Protein AF-A0A2G9SC82-F1 (afdb_mono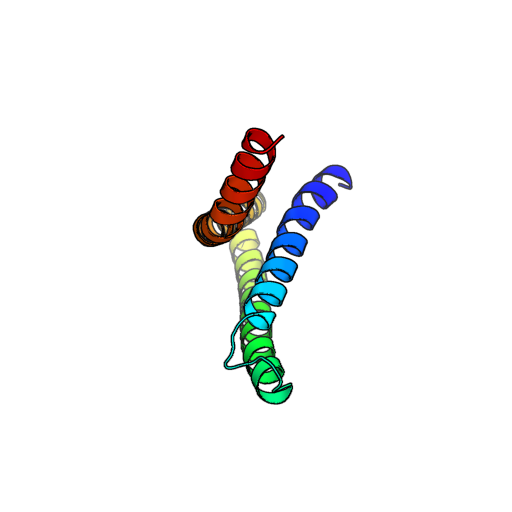mer)

Radius of gyration: 18.65 Å; Cα contacts (8 Å, |Δi|>4): 17; chains: 1; bounding box: 38×42×53 Å

Sequence (107 aa):
MAITGFFIGGPSNMISSAISADLGRQEMVRGSSEALATVTGIVDGTGSMGAAVGQVLVSVIQGGLGWMWVFYFFILMTLLTLLFIIPLLVRELRPAWRNRRMSRLAG

pLDDT: mean 77.07, std 12.24, range [50.75, 93.06]

InterPro domains:
  IPR020846 Major facilitator superfamily domain [PS50850] (1-107)
  IPR036259 MFS transporter superfamily [G3DSA:1.20.1250.20] (1-103)
  IPR036259 MFS transporter superfamily [SSF103473] (1-96)

Organism: Aquarana catesbeiana (NCBI:txid8400)

Foldseek 3Di:
DVVVCCVVVVVVVVVVVLVVVVLCPDPVPPPPPPVSCVVVCVVVVVVVVVVVVLVVVLVVCCVPPNDVVNVVVVVVVVVVVVVVCVVVV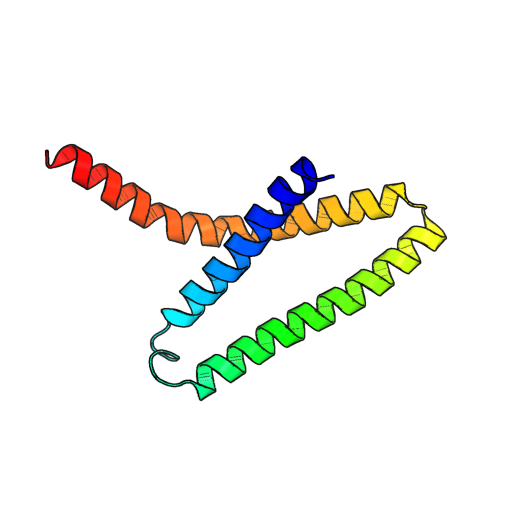CVVVVVVVVVVVVVVVVD

Mean predicted aligned error: 10.8 Å

Secondary structure (DSSP, 8-state):
-HHHHHHHHHHHHHHHHHHHHHHHH-TTTTT-HHHHHHHHHHHHHHHHHHHHHHHHHHHHHHHHT-HHHHHHHHHHHHHHHHHHHHHHHHHHHHHHHHHHHHHTT--

Solvent-accessible surface area (backbone atoms only — not comparable to full-atom values): 5981 Å² total; per-residue (Å²): 109,67,68,64,47,51,69,53,50,51,57,55,52,50,49,55,49,48,52,54,51,55,57,64,65,37,75,93,31,59,86,38,70,67,58,42,51,51,55,51,49,51,55,52,50,52,51,51,51,50,51,54,53,49,54,53,49,44,55,53,39,38,73,76,72,29,66,70,53,40,53,51,49,52,53,50,55,51,50,54,51,48,61,68,42,46,65,55,50,51,62,60,43,53,58,56,55,52,51,57,54,49,62,67,73,75,110

Structure (mmCIF, N/CA/C/O backbone):
data_AF-A0A2G9SC82-F1
#
_entry.id   AF-A0A2G9SC82-F1
#
loop_
_atom_site.group_PDB
_atom_site.id
_atom_site.type_symbol
_atom_site.label_atom_id
_atom_site.label_alt_id
_atom_site.label_comp_id
_atom_site.label_asym_id
_atom_site.label_entity_id
_atom_site.label_seq_id
_atom_site.pdbx_PDB_ins_code
_atom_site.Cartn_x
_atom_site.Cartn_y
_atom_site.Cartn_z
_atom_site.occupancy
_atom_site.B_iso_or_equiv
_atom_site.auth_seq_id
_atom_site.auth_comp_id
_atom_site.auth_asym_id
_atom_site.auth_atom_id
_atom_site.pdbx_PDB_model_num
ATOM 1 N N . MET A 1 1 ? 20.195 3.135 -1.112 1.00 52.56 1 MET A N 1
ATOM 2 C CA . MET A 1 1 ? 18.967 2.339 -0.888 1.00 52.56 1 MET A CA 1
ATOM 3 C C . MET A 1 1 ? 18.409 2.423 0.536 1.00 52.56 1 MET A C 1
ATOM 5 O O . MET A 1 1 ? 17.212 2.255 0.688 1.00 52.56 1 MET A O 1
ATOM 9 N N . ALA A 1 2 ? 19.205 2.722 1.576 1.00 58.16 2 ALA A N 1
ATOM 10 C CA . ALA A 1 2 ? 18.686 2.842 2.950 1.00 58.16 2 ALA A CA 1
ATOM 11 C C . ALA A 1 2 ? 17.750 4.051 3.160 1.00 58.16 2 ALA A C 1
ATOM 13 O O . ALA A 1 2 ? 16.694 3.911 3.760 1.00 58.16 2 ALA A O 1
ATOM 14 N N . ILE A 1 3 ? 18.099 5.220 2.609 1.00 59.78 3 ILE A N 1
ATOM 15 C CA . ILE A 1 3 ? 17.272 6.435 2.713 1.00 59.78 3 ILE A CA 1
ATOM 16 C C . ILE A 1 3 ? 15.946 6.240 1.966 1.00 59.78 3 ILE A C 1
ATOM 18 O O . ILE A 1 3 ? 14.881 6.443 2.533 1.00 59.78 3 ILE A O 1
ATOM 22 N N . THR A 1 4 ? 15.994 5.757 0.721 1.00 59.88 4 THR A N 1
ATOM 23 C CA . THR A 1 4 ? 14.788 5.448 -0.065 1.00 59.88 4 THR A CA 1
ATOM 24 C C . THR A 1 4 ? 13.929 4.367 0.597 1.00 59.88 4 THR A C 1
ATOM 26 O O . THR A 1 4 ? 12.714 4.515 0.651 1.00 59.88 4 THR A O 1
ATOM 29 N N . GLY A 1 5 ? 14.542 3.330 1.177 1.00 58.97 5 GLY A N 1
ATOM 30 C CA . GLY A 1 5 ? 13.840 2.295 1.941 1.00 58.97 5 GLY A CA 1
ATOM 31 C C . GLY A 1 5 ? 13.180 2.816 3.221 1.00 58.97 5 GLY A C 1
ATOM 32 O O . GLY A 1 5 ? 12.052 2.435 3.510 1.00 58.97 5 GLY A O 1
ATOM 33 N N . PHE A 1 6 ? 13.820 3.735 3.950 1.00 63.62 6 PHE A N 1
ATOM 34 C CA . PHE A 1 6 ? 13.240 4.375 5.137 1.00 63.62 6 PHE A CA 1
ATOM 35 C C . PHE A 1 6 ? 12.016 5.236 4.784 1.00 63.62 6 PHE A C 1
ATOM 37 O O . PHE A 1 6 ? 10.976 5.136 5.435 1.00 63.62 6 PHE A O 1
ATOM 44 N N . PHE A 1 7 ? 12.109 6.027 3.710 1.00 61.22 7 PHE A N 1
ATOM 45 C CA . PHE A 1 7 ? 11.000 6.864 3.240 1.00 61.22 7 PHE A CA 1
ATOM 46 C C . PHE A 1 7 ? 9.82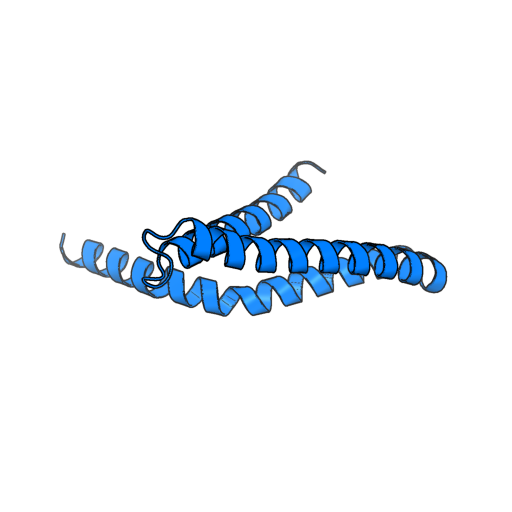6 6.066 2.656 1.00 61.22 7 PHE A C 1
ATOM 48 O O . PHE A 1 7 ? 8.704 6.560 2.688 1.00 61.22 7 PHE A O 1
ATOM 55 N N . ILE A 1 8 ? 10.052 4.849 2.151 1.00 60.16 8 ILE A N 1
ATOM 56 C CA . ILE A 1 8 ? 8.993 3.965 1.630 1.00 60.16 8 ILE A CA 1
ATOM 57 C C . ILE A 1 8 ? 8.407 3.075 2.740 1.00 60.16 8 ILE A C 1
ATOM 59 O O . ILE A 1 8 ? 7.191 2.899 2.810 1.00 60.16 8 ILE A O 1
ATOM 63 N N . GLY A 1 9 ? 9.250 2.552 3.633 1.00 62.53 9 GLY A N 1
ATOM 64 C CA . GLY A 1 9 ? 8.842 1.675 4.734 1.00 62.53 9 GLY A CA 1
ATOM 65 C C . GLY A 1 9 ? 8.079 2.394 5.851 1.00 62.53 9 GLY A C 1
ATOM 66 O O . GLY A 1 9 ? 7.231 1.793 6.506 1.00 62.53 9 GLY A O 1
ATOM 67 N N . GLY A 1 10 ? 8.337 3.690 6.058 1.00 70.38 10 GLY A N 1
ATOM 68 C CA . GLY A 1 10 ? 7.602 4.504 7.031 1.00 70.38 10 GLY A CA 1
ATOM 69 C C . GLY A 1 10 ? 6.099 4.596 6.719 1.00 70.38 10 GLY A C 1
ATOM 70 O O . GLY A 1 10 ? 5.282 4.220 7.562 1.00 70.38 10 GLY A O 1
ATOM 71 N N . PRO A 1 11 ? 5.704 5.049 5.514 1.00 67.19 11 PRO A N 1
ATOM 72 C CA . PRO A 1 11 ? 4.308 5.107 5.096 1.00 67.19 11 PRO A CA 1
ATOM 73 C C . PRO A 1 11 ? 3.607 3.746 5.088 1.00 67.19 11 PRO A C 1
ATOM 75 O O . PRO A 1 11 ? 2.503 3.654 5.613 1.00 67.19 11 PRO A O 1
ATOM 78 N N . SER A 1 12 ? 4.223 2.680 4.563 1.00 64.31 12 SER A N 1
ATOM 79 C CA . SER A 1 12 ? 3.586 1.352 4.516 1.00 64.31 12 SER A CA 1
ATOM 80 C C . SER A 1 12 ? 3.288 0.792 5.913 1.00 64.31 12 SER A C 1
ATOM 82 O O . SER A 1 12 ? 2.180 0.307 6.159 1.00 64.31 12 SER A O 1
ATOM 84 N N . ASN A 1 13 ? 4.219 0.942 6.860 1.00 67.56 13 ASN A N 1
ATOM 85 C CA . ASN A 1 13 ? 3.994 0.547 8.253 1.00 67.56 13 ASN A CA 1
ATOM 86 C C . ASN A 1 13 ? 2.935 1.415 8.942 1.00 67.56 13 ASN A C 1
ATOM 88 O O . ASN A 1 13 ? 2.151 0.904 9.745 1.00 67.56 13 ASN A O 1
ATOM 92 N N . MET A 1 14 ? 2.880 2.713 8.627 1.00 68.56 14 MET A N 1
ATOM 93 C CA . MET A 1 14 ? 1.862 3.622 9.162 1.00 68.56 14 MET A CA 1
ATOM 94 C C . MET A 1 14 ? 0.456 3.243 8.679 1.00 68.56 14 MET A C 1
ATOM 96 O O . MET A 1 14 ? -0.490 3.309 9.458 1.00 68.56 14 MET A O 1
ATOM 100 N N . ILE A 1 15 ? 0.323 2.784 7.433 1.00 73.00 15 ILE A N 1
ATOM 101 C CA . ILE A 1 15 ? -0.948 2.325 6.858 1.00 73.00 15 ILE A CA 1
ATOM 102 C C . ILE A 1 15 ? -1.418 1.038 7.539 1.00 73.00 15 ILE A C 1
ATOM 104 O O . ILE A 1 15 ? -2.555 0.978 8.000 1.00 73.00 15 ILE A O 1
ATOM 108 N N . SER A 1 16 ? -0.540 0.039 7.671 1.00 68.88 16 SER A N 1
ATOM 109 C CA . SER A 1 16 ? -0.863 -1.217 8.367 1.00 68.88 16 SER A CA 1
ATOM 110 C C . SER A 1 16 ? -1.246 -0.980 9.836 1.00 68.88 16 SER A C 1
ATOM 112 O O . SER A 1 16 ? -2.219 -1.545 10.341 1.00 68.88 16 SER A O 1
ATOM 114 N N . SER A 1 17 ? -0.546 -0.054 10.501 1.00 67.56 17 SER A N 1
ATOM 115 C CA . SER A 1 17 ? -0.858 0.353 11.875 1.00 67.56 17 SER A CA 1
ATOM 116 C C . SER A 1 17 ? -2.207 1.067 11.972 1.00 67.56 17 SER A C 1
ATOM 118 O O . SER A 1 17 ? -2.976 0.787 12.887 1.00 67.56 17 SER A O 1
ATOM 120 N N . ALA A 1 18 ? -2.519 1.958 11.025 1.00 70.56 18 ALA A N 1
ATOM 121 C CA . ALA A 1 18 ? -3.796 2.665 10.981 1.00 70.56 18 ALA A CA 1
ATOM 122 C C . ALA A 1 18 ? -4.965 1.705 10.722 1.00 70.56 18 ALA A C 1
ATOM 124 O O . ALA A 1 18 ? -5.962 1.772 11.430 1.00 70.56 18 ALA A O 1
ATOM 125 N N . ILE A 1 19 ? -4.819 0.766 9.781 1.00 73.19 19 ILE A N 1
ATOM 126 C CA . ILE A 1 19 ? -5.827 -0.267 9.496 1.00 73.19 19 ILE A CA 1
ATOM 127 C C . ILE A 1 19 ? -6.049 -1.154 10.727 1.00 73.19 19 ILE A C 1
ATOM 129 O O . ILE A 1 19 ? -7.190 -1.376 11.123 1.00 73.19 19 ILE A O 1
ATOM 133 N N . SER A 1 20 ? -4.972 -1.598 11.384 1.00 67.00 20 SER A N 1
ATOM 134 C CA . SER A 1 20 ? -5.053 -2.403 12.613 1.00 67.00 20 SER A CA 1
ATOM 135 C C . SER A 1 20 ? -5.729 -1.647 13.764 1.00 67.00 20 SER A C 1
ATOM 137 O O . SER A 1 20 ? -6.524 -2.222 14.506 1.00 67.00 20 SER A O 1
ATOM 139 N N . ALA A 1 21 ? -5.449 -0.348 13.904 1.00 66.38 21 ALA A N 1
ATOM 140 C CA . ALA A 1 21 ? -6.080 0.503 14.907 1.00 66.38 21 ALA A CA 1
ATOM 141 C C . ALA A 1 21 ? -7.571 0.745 14.609 1.00 66.38 21 ALA A C 1
ATOM 143 O O . ALA A 1 21 ? -8.383 0.746 15.536 1.00 66.38 21 ALA A O 1
ATOM 144 N N . ASP A 1 22 ? -7.936 0.909 13.334 1.00 67.38 22 ASP A N 1
ATOM 145 C CA . ASP A 1 22 ? -9.319 1.135 12.899 1.00 67.38 22 ASP A CA 1
ATOM 146 C C . ASP A 1 22 ? -10.168 -0.138 13.077 1.00 67.38 22 ASP A C 1
ATOM 148 O O . ASP A 1 22 ? -11.260 -0.091 13.648 1.00 67.38 22 ASP A O 1
ATOM 152 N N . LEU A 1 23 ? -9.613 -1.309 12.736 1.00 61.16 23 LEU A N 1
ATOM 153 C CA . LEU A 1 23 ? -10.193 -2.626 13.039 1.00 61.16 23 LEU A CA 1
ATOM 154 C C . LEU A 1 23 ? -10.379 -2.853 14.549 1.00 61.16 23 LEU A C 1
ATOM 156 O O . LEU A 1 23 ? -11.409 -3.374 14.972 1.00 61.16 23 LEU A O 1
ATOM 160 N N . GLY A 1 24 ? -9.425 -2.411 15.374 1.00 58.47 24 GLY A N 1
ATOM 161 C CA . GLY A 1 24 ? -9.502 -2.524 16.833 1.00 58.47 24 GLY A CA 1
ATOM 162 C C . GLY A 1 24 ? -10.558 -1.627 17.499 1.00 58.47 24 GLY A C 1
ATOM 163 O O . GLY A 1 24 ? -10.958 -1.899 18.635 1.00 58.47 24 GLY A O 1
ATOM 164 N N . ARG A 1 25 ? -11.032 -0.563 16.829 1.00 58.59 25 ARG A N 1
ATOM 165 C CA . ARG A 1 25 ? -12.026 0.379 17.386 1.00 58.59 25 ARG A CA 1
ATOM 166 C C . ARG A 1 25 ? -13.481 0.044 17.051 1.00 58.59 25 ARG A C 1
ATOM 168 O O . ARG A 1 25 ? -14.360 0.610 17.703 1.00 58.59 25 ARG A O 1
ATOM 175 N N . GLN A 1 26 ? -13.761 -0.849 16.099 1.00 59.31 26 GLN A N 1
ATOM 176 C CA . GLN A 1 26 ? -15.140 -1.189 15.723 1.00 59.31 26 GLN A CA 1
ATOM 177 C C . GLN A 1 26 ? -15.832 -2.059 16.790 1.00 59.31 26 GLN A C 1
ATOM 179 O O . GLN A 1 26 ? -15.366 -3.145 17.126 1.00 59.31 26 GLN A O 1
ATOM 184 N N . GLU A 1 27 ? -16.979 -1.603 17.309 1.00 54.25 27 GLU A N 1
ATOM 185 C CA . GLU A 1 27 ? -17.752 -2.296 18.361 1.00 54.25 27 GLU A CA 1
ATOM 186 C C . GLU A 1 27 ? -18.222 -3.705 17.963 1.00 54.25 27 GLU A C 1
ATOM 188 O O . GLU A 1 27 ? -18.337 -4.565 18.827 1.00 54.25 27 GLU A O 1
ATOM 193 N N . MET A 1 28 ? -18.392 -3.975 16.662 1.00 51.28 28 MET A N 1
ATOM 194 C CA . MET A 1 28 ? -18.725 -5.302 16.111 1.00 51.28 28 MET A CA 1
ATOM 195 C C . MET A 1 28 ? -17.603 -6.344 16.276 1.00 51.28 28 MET A C 1
ATOM 197 O O . MET A 1 28 ? -17.844 -7.540 16.142 1.00 51.28 28 MET A O 1
ATOM 201 N N . VAL A 1 29 ? -16.379 -5.883 16.547 1.00 53.16 29 VAL A N 1
ATOM 202 C CA . VAL A 1 29 ? -15.156 -6.6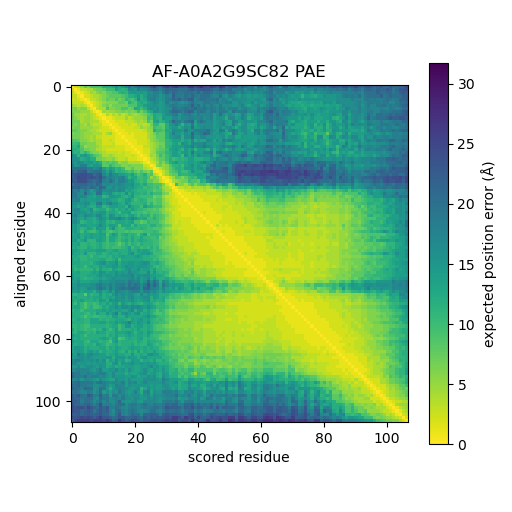93 16.625 1.00 53.16 29 VAL A CA 1
ATOM 203 C C . VAL A 1 29 ? -14.465 -6.549 17.994 1.00 53.16 29 VAL A C 1
ATOM 205 O O . VAL A 1 29 ? -13.650 -7.388 18.383 1.00 53.16 29 VAL A O 1
ATOM 208 N N . ARG A 1 30 ? -14.836 -5.531 18.789 1.00 50.75 30 ARG A N 1
ATOM 209 C CA . ARG A 1 30 ? -14.394 -5.358 20.183 1.00 50.75 30 ARG A CA 1
ATOM 210 C C . ARG A 1 30 ? -14.834 -6.551 21.035 1.00 50.75 30 ARG A C 1
ATOM 212 O O . ARG A 1 30 ? -15.972 -6.630 21.478 1.00 50.75 30 ARG A O 1
ATOM 219 N N . GLY A 1 31 ? -13.892 -7.455 21.297 1.00 59.22 31 GLY A N 1
ATOM 220 C CA . GLY A 1 31 ? -14.063 -8.598 22.198 1.00 59.22 31 GLY A CA 1
ATOM 221 C C . GLY A 1 31 ? -14.272 -9.949 21.509 1.00 59.22 31 GLY A C 1
ATOM 222 O O . GLY A 1 31 ? -14.108 -10.969 22.170 1.00 59.22 31 GLY A O 1
ATOM 22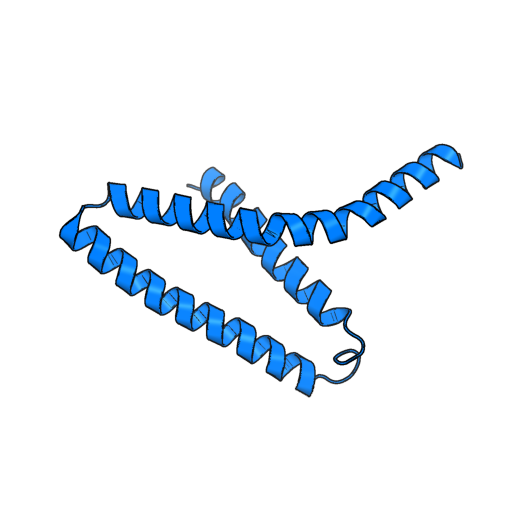3 N N . SER A 1 32 ? -14.548 -9.986 20.199 1.00 63.97 32 SER A N 1
ATOM 224 C CA . SER A 1 32 ? -14.633 -11.238 19.432 1.00 63.97 32 SER A CA 1
ATOM 225 C C . SER A 1 32 ? -13.390 -11.417 18.564 1.00 63.97 32 SER A C 1
ATOM 227 O O . SER A 1 32 ? -13.286 -10.872 17.462 1.00 63.97 32 SER A O 1
ATOM 229 N N . SER A 1 33 ? -12.431 -12.198 19.071 1.00 68.19 33 SER A N 1
ATOM 230 C CA . SER A 1 33 ? -11.195 -12.514 18.342 1.00 68.19 33 SER A CA 1
ATOM 231 C C . SER A 1 33 ? -11.461 -13.239 17.017 1.00 68.19 33 SER A C 1
ATOM 233 O O . SER A 1 33 ? -10.655 -13.135 16.099 1.00 68.19 33 SER A O 1
ATOM 235 N N . GLU A 1 34 ? -12.579 -13.956 16.906 1.00 75.50 34 GLU A N 1
ATOM 236 C CA . GLU A 1 34 ? -12.965 -14.720 15.717 1.00 75.50 34 GLU A CA 1
ATOM 237 C C . GLU A 1 34 ? -13.459 -13.811 14.577 1.00 75.50 34 GLU A C 1
ATOM 239 O O . GLU A 1 34 ? -13.048 -13.964 13.423 1.00 75.50 34 GLU A O 1
ATOM 244 N N . ALA A 1 35 ? -14.265 -12.794 14.905 1.00 76.44 35 ALA A N 1
ATOM 245 C CA . ALA A 1 35 ? -14.712 -11.795 13.935 1.00 76.44 35 ALA A CA 1
ATOM 246 C C . ALA A 1 35 ? -13.537 -10.940 13.430 1.00 76.44 35 ALA A C 1
ATOM 248 O O . ALA A 1 35 ? -13.427 -10.692 12.229 1.00 76.44 35 ALA A O 1
ATOM 249 N N . LEU A 1 36 ? -12.618 -10.556 14.328 1.00 73.75 36 LEU A N 1
ATOM 250 C CA . LEU A 1 36 ? -11.401 -9.828 13.959 1.00 73.75 36 LEU A CA 1
ATOM 251 C C . LEU A 1 36 ? -10.530 -10.659 13.019 1.00 73.75 36 LEU A C 1
ATOM 253 O O . LEU A 1 36 ? -10.151 -10.177 11.956 1.00 73.75 36 LEU A O 1
ATOM 257 N N . ALA A 1 37 ? -10.258 -11.915 13.386 1.00 81.31 37 ALA A N 1
ATOM 258 C CA . ALA A 1 37 ? -9.432 -12.817 12.592 1.00 81.31 37 ALA A CA 1
ATOM 259 C C . ALA A 1 37 ? -10.003 -13.032 11.184 1.00 81.31 37 ALA A C 1
ATOM 261 O O . ALA A 1 37 ? -9.245 -13.057 10.217 1.00 81.31 37 ALA A O 1
ATOM 262 N N . THR A 1 38 ? -11.329 -13.119 11.051 1.00 85.31 38 THR A N 1
ATOM 263 C CA . THR A 1 38 ? -11.989 -13.280 9.749 1.00 85.31 38 THR A CA 1
ATOM 264 C C . THR A 1 38 ? -11.816 -12.041 8.871 1.00 85.31 38 THR A C 1
ATOM 266 O O . THR A 1 38 ? -11.420 -12.161 7.711 1.00 85.31 38 THR A O 1
ATOM 269 N N . VAL A 1 39 ? -12.061 -10.839 9.407 1.00 81.62 39 VAL A N 1
ATOM 270 C CA . VAL A 1 39 ? -11.908 -9.598 8.626 1.00 81.62 39 VAL A CA 1
ATOM 271 C C . VAL A 1 39 ? -10.438 -9.351 8.280 1.00 81.62 39 VAL A C 1
ATOM 273 O O . VAL A 1 39 ? -10.132 -9.030 7.133 1.00 81.62 39 VAL A O 1
ATOM 276 N N . THR A 1 40 ? -9.517 -9.574 9.221 1.00 82.75 40 THR A N 1
ATOM 277 C CA . THR A 1 40 ? -8.073 -9.503 8.957 1.00 82.75 40 THR A CA 1
ATOM 278 C C . THR A 1 40 ? -7.650 -10.524 7.904 1.00 82.75 40 THR A C 1
ATOM 280 O O . THR A 1 40 ? -6.888 -10.173 7.010 1.00 82.75 40 THR A O 1
ATOM 283 N N . GLY A 1 41 ? -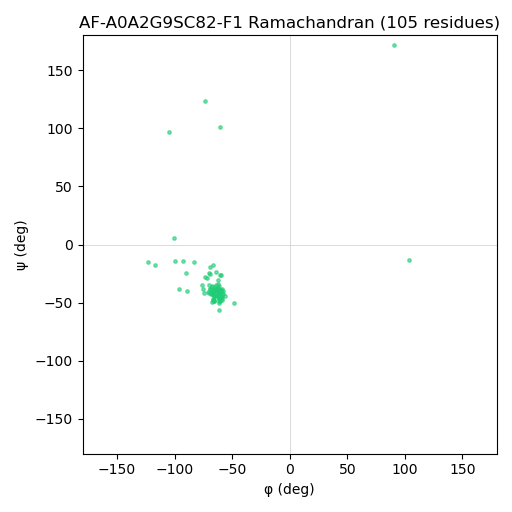8.182 -11.748 7.948 1.00 89.19 41 GLY A N 1
ATOM 284 C CA . GLY A 1 41 ? -7.918 -12.781 6.947 1.00 89.19 41 GLY A CA 1
ATOM 285 C C . GLY A 1 41 ? -8.399 -12.395 5.547 1.00 89.19 41 GLY A C 1
ATOM 286 O O . GLY A 1 41 ? -7.699 -12.643 4.569 1.00 89.19 41 GLY A O 1
ATOM 287 N N . ILE A 1 42 ? -9.550 -11.724 5.431 1.00 89.00 42 ILE A N 1
ATOM 288 C CA . ILE A 1 42 ? -10.029 -11.189 4.145 1.00 89.00 42 ILE A CA 1
ATOM 289 C C . ILE A 1 42 ? -9.088 -10.090 3.644 1.00 89.00 42 ILE A C 1
ATOM 291 O O . ILE A 1 42 ? -8.669 -10.124 2.488 1.00 89.00 42 ILE A O 1
ATOM 295 N N . VAL A 1 43 ? -8.732 -9.130 4.501 1.00 85.56 43 VAL A N 1
ATOM 296 C CA . VAL A 1 43 ? -7.833 -8.028 4.127 1.00 85.56 43 VAL A CA 1
ATOM 297 C C . VAL A 1 43 ? -6.470 -8.569 3.687 1.00 85.56 43 VAL A C 1
ATOM 299 O O . VAL A 1 43 ? -6.006 -8.232 2.598 1.00 85.56 43 VAL A O 1
ATOM 302 N N . ASP A 1 44 ? -5.868 -9.463 4.466 1.00 85.50 44 ASP A N 1
ATOM 303 C CA . ASP A 1 44 ? -4.574 -10.075 4.152 1.00 85.50 44 ASP A CA 1
ATOM 304 C C . ASP A 1 44 ? -4.634 -10.948 2.887 1.00 85.50 44 ASP A C 1
ATOM 306 O O . ASP A 1 44 ? -3.763 -10.871 2.015 1.00 85.50 44 ASP A O 1
ATOM 310 N N . GLY A 1 45 ? -5.728 -11.696 2.710 1.00 90.19 45 GLY A N 1
ATOM 311 C CA . GLY A 1 45 ? -5.989 -12.471 1.499 1.00 90.19 45 GLY A CA 1
ATOM 312 C C . GLY A 1 45 ? -6.065 -11.592 0.247 1.00 90.19 45 GLY A C 1
ATOM 313 O O . GLY A 1 45 ? -5.439 -11.901 -0.772 1.00 90.19 45 GLY A O 1
ATOM 314 N N . THR A 1 46 ? -6.767 -10.457 0.319 1.00 90.25 46 THR A N 1
ATOM 315 C CA . THR A 1 46 ? -6.824 -9.495 -0.798 1.00 90.25 46 THR A CA 1
ATOM 316 C C . THR A 1 46 ? -5.475 -8.823 -1.060 1.00 90.25 46 THR A C 1
ATOM 318 O O . THR A 1 46 ? -5.107 -8.641 -2.222 1.00 90.25 46 THR A O 1
ATOM 321 N N . GLY A 1 47 ? -4.696 -8.526 -0.014 1.00 86.69 47 GLY A N 1
ATOM 322 C CA . GLY A 1 47 ? -3.333 -8.005 -0.143 1.00 86.69 47 GLY A CA 1
ATOM 323 C C . GLY A 1 47 ? -2.401 -8.988 -0.854 1.00 86.69 47 GLY A C 1
ATOM 324 O O . GLY A 1 47 ? -1.693 -8.608 -1.789 1.00 86.69 47 GLY A O 1
ATOM 325 N N . SER A 1 48 ? -2.468 -10.267 -0.483 1.00 88.38 48 SER A N 1
ATOM 326 C CA . SER A 1 48 ? -1.697 -11.349 -1.106 1.00 88.38 48 SER A CA 1
ATOM 327 C C . SER A 1 48 ? -2.073 -11.561 -2.575 1.00 88.38 48 SER A C 1
ATOM 329 O O . SER A 1 48 ? -1.198 -11.703 -3.433 1.00 88.38 48 SER A O 1
ATOM 331 N N . MET A 1 49 ? -3.368 -11.512 -2.897 1.00 92.75 49 MET A N 1
ATOM 332 C CA . MET A 1 49 ? -3.842 -11.570 -4.282 1.00 92.75 49 MET A CA 1
ATOM 333 C C . MET A 1 49 ? -3.337 -10.372 -5.099 1.00 92.75 49 MET A C 1
ATOM 335 O O . MET A 1 49 ? -2.844 -10.549 -6.214 1.00 92.75 49 MET A O 1
ATOM 339 N N . GLY A 1 50 ? -3.397 -9.163 -4.535 1.00 89.44 50 GLY A N 1
ATOM 340 C CA . GLY A 1 50 ? -2.855 -7.958 -5.160 1.00 89.44 50 GLY A CA 1
ATOM 341 C C . GLY A 1 50 ? -1.350 -8.054 -5.413 1.00 89.44 50 GLY A C 1
ATOM 342 O O . GLY A 1 50 ? -0.885 -7.654 -6.479 1.00 89.44 50 GLY A O 1
ATOM 343 N N . ALA A 1 51 ? -0.591 -8.647 -4.488 1.00 88.75 51 ALA A N 1
ATOM 344 C CA . ALA A 1 51 ? 0.838 -8.894 -4.666 1.00 88.75 51 ALA A CA 1
ATOM 345 C C . ALA A 1 51 ? 1.111 -9.882 -5.811 1.00 88.75 51 ALA A C 1
ATOM 347 O O . ALA A 1 51 ? 1.973 -9.614 -6.650 1.00 88.75 51 ALA A O 1
ATOM 348 N N . ALA A 1 52 ? 0.352 -10.978 -5.897 1.00 93.06 52 ALA A N 1
ATOM 349 C CA . ALA A 1 52 ? 0.474 -11.946 -6.987 1.00 93.06 52 ALA A CA 1
ATOM 350 C C . ALA A 1 52 ? 0.178 -11.303 -8.353 1.00 93.06 52 ALA A C 1
ATOM 352 O O . ALA A 1 52 ? 0.972 -11.430 -9.287 1.00 93.06 52 ALA A O 1
ATOM 353 N N . VAL A 1 53 ? -0.917 -10.542 -8.454 1.00 92.25 53 VAL A N 1
ATOM 354 C CA . VAL A 1 53 ? -1.264 -9.791 -9.672 1.00 92.25 53 VAL A CA 1
ATOM 355 C C . VAL A 1 53 ? -0.191 -8.751 -9.995 1.00 92.25 53 VAL A C 1
ATOM 357 O O . VAL A 1 53 ? 0.225 -8.638 -11.146 1.00 92.25 53 VAL A O 1
ATOM 360 N N . GLY A 1 54 ? 0.310 -8.031 -8.991 1.00 89.75 54 GLY A N 1
ATOM 361 C CA . GLY A 1 54 ? 1.384 -7.055 -9.149 1.00 89.75 54 GLY A CA 1
ATOM 362 C C . GLY A 1 54 ? 2.656 -7.673 -9.728 1.00 89.75 54 GLY A C 1
ATOM 363 O O . GLY A 1 54 ? 3.237 -7.100 -10.646 1.00 89.75 54 GLY A O 1
ATOM 364 N N . GLN A 1 55 ? 3.054 -8.862 -9.266 1.00 91.38 55 GLN A N 1
ATOM 365 C CA . GLN A 1 55 ? 4.213 -9.579 -9.812 1.00 91.38 55 GLN A CA 1
ATOM 366 C C . GLN A 1 55 ? 4.015 -9.978 -11.281 1.00 91.38 55 GLN A C 1
ATOM 368 O O . GLN A 1 55 ? 4.935 -9.826 -12.086 1.00 91.38 55 GLN A O 1
ATOM 373 N N . VAL A 1 56 ? 2.813 -10.425 -11.658 1.00 92.75 56 VAL A N 1
ATOM 374 C CA . VAL A 1 56 ? 2.487 -10.746 -13.059 1.00 92.75 56 VAL A CA 1
ATOM 375 C C . VAL A 1 56 ? 2.469 -9.486 -13.932 1.00 92.75 56 VAL A C 1
ATOM 377 O O . VAL A 1 56 ? 2.988 -9.491 -15.044 1.00 92.75 56 VAL A O 1
ATOM 380 N N . LEU A 1 57 ? 1.921 -8.374 -13.442 1.00 90.19 57 LEU A N 1
ATOM 381 C CA . LEU A 1 57 ? 1.927 -7.110 -14.184 1.00 90.19 57 LEU A CA 1
ATOM 382 C C . LEU A 1 57 ? 3.349 -6.581 -14.388 1.00 90.19 57 LEU A C 1
ATOM 384 O O . LEU A 1 57 ? 3.678 -6.128 -15.483 1.00 90.19 57 LEU A O 1
ATOM 388 N N . VAL A 1 58 ? 4.210 -6.682 -13.373 1.00 91.88 58 VAL A N 1
ATOM 389 C CA . VAL A 1 58 ? 5.622 -6.286 -13.477 1.00 91.88 58 VAL A CA 1
ATOM 390 C C . VAL A 1 58 ? 6.337 -7.092 -14.558 1.00 91.88 58 VAL A C 1
ATOM 392 O O . VAL A 1 58 ? 7.031 -6.493 -15.380 1.00 91.88 58 VAL A O 1
ATOM 395 N N . SER A 1 59 ? 6.145 -8.414 -14.604 1.00 89.81 59 SER A N 1
ATOM 396 C CA . SER A 1 59 ? 6.801 -9.260 -15.609 1.00 89.81 59 SER A CA 1
ATOM 397 C C . SER A 1 59 ? 6.320 -8.955 -17.033 1.00 89.81 59 SER A C 1
ATOM 399 O O . SER A 1 59 ? 7.138 -8.855 -17.949 1.00 89.81 59 SER A O 1
ATOM 401 N N . VAL A 1 60 ? 5.021 -8.703 -17.224 1.00 92.75 60 VAL A N 1
ATOM 402 C CA . VAL A 1 60 ? 4.453 -8.323 -18.530 1.00 92.75 60 VAL A CA 1
ATOM 403 C C . VAL A 1 60 ? 4.942 -6.943 -18.986 1.00 92.75 60 VAL A C 1
ATOM 405 O O . VAL A 1 60 ? 5.380 -6.785 -20.128 1.00 92.75 60 VAL A O 1
ATOM 408 N N . ILE A 1 61 ? 4.912 -5.941 -18.102 1.00 90.62 61 ILE A N 1
ATOM 409 C CA . ILE A 1 61 ? 5.344 -4.569 -18.420 1.00 90.62 61 ILE A CA 1
ATOM 410 C C . ILE A 1 61 ? 6.842 -4.543 -18.740 1.00 90.62 61 ILE A C 1
ATOM 412 O O . ILE A 1 61 ? 7.260 -3.903 -19.708 1.00 90.62 61 ILE A O 1
ATOM 416 N N . GLN A 1 62 ? 7.648 -5.275 -17.969 1.00 90.81 62 GLN A N 1
ATOM 417 C CA . GLN A 1 62 ? 9.084 -5.392 -18.200 1.00 90.81 62 GLN A CA 1
ATOM 418 C C . GLN A 1 62 ? 9.399 -6.042 -19.553 1.00 90.81 62 GLN A C 1
ATOM 420 O O . GLN A 1 62 ? 10.321 -5.587 -20.230 1.00 90.81 62 GLN A O 1
ATOM 425 N N . GLY A 1 63 ? 8.638 -7.067 -19.951 1.00 86.75 63 GLY A N 1
ATOM 426 C CA . GLY A 1 63 ? 8.825 -7.766 -21.223 1.00 86.75 63 GLY A CA 1
ATOM 427 C C . GLY A 1 63 ? 8.439 -6.944 -22.457 1.00 86.75 63 GLY A C 1
ATOM 428 O O . GLY A 1 63 ? 9.093 -7.069 -23.488 1.00 86.75 63 GLY A O 1
ATOM 429 N N . GLY A 1 64 ? 7.405 -6.098 -22.364 1.00 87.19 64 GLY A N 1
ATOM 430 C CA . GLY A 1 64 ? 6.894 -5.339 -23.515 1.00 87.19 64 GLY A CA 1
ATOM 431 C C . GLY A 1 64 ? 7.421 -3.908 -23.646 1.00 87.19 64 GLY A C 1
ATOM 432 O O . GLY A 1 64 ? 7.660 -3.438 -24.754 1.00 87.19 64 GLY A O 1
ATOM 433 N N . LEU A 1 65 ? 7.584 -3.200 -22.526 1.00 85.44 65 LEU A N 1
ATOM 434 C CA . LEU A 1 65 ? 7.838 -1.752 -22.512 1.00 85.44 65 LEU A CA 1
ATOM 435 C C . LEU A 1 65 ? 9.203 -1.397 -21.903 1.00 85.44 65 LEU A C 1
ATOM 437 O O . LEU A 1 65 ? 9.726 -0.308 -22.136 1.00 85.44 65 LEU A O 1
ATOM 441 N N . GLY A 1 66 ? 9.815 -2.321 -21.160 1.00 88.94 66 GLY A N 1
ATOM 442 C CA . GLY A 1 66 ? 11.114 -2.142 -20.518 1.00 88.94 66 GLY A CA 1
ATOM 443 C C . GLY A 1 66 ? 11.031 -1.582 -19.094 1.00 88.94 66 GLY A C 1
ATOM 444 O O . GLY A 1 66 ? 9.981 -1.178 -18.594 1.00 88.94 66 GLY A O 1
ATOM 445 N N . TRP A 1 67 ? 12.179 -1.560 -18.414 1.00 87.81 67 TRP A N 1
ATOM 446 C CA . TRP A 1 67 ? 12.271 -1.315 -16.968 1.00 87.81 67 TRP A CA 1
ATOM 447 C C . TRP A 1 67 ? 11.767 0.059 -16.506 1.00 87.81 67 TRP A C 1
ATOM 449 O O . TRP A 1 67 ? 11.221 0.167 -15.411 1.00 87.81 67 TRP A O 1
ATOM 459 N N . MET A 1 68 ? 11.879 1.103 -17.334 1.00 87.88 68 MET A N 1
ATOM 460 C CA . MET A 1 68 ? 11.393 2.448 -16.982 1.00 87.88 68 MET A CA 1
ATOM 461 C C . MET A 1 68 ? 9.881 2.481 -16.727 1.00 87.88 68 MET A C 1
ATOM 463 O O . MET A 1 68 ? 9.419 3.165 -15.815 1.00 87.88 68 MET A O 1
ATOM 467 N N . TRP A 1 69 ? 9.108 1.688 -17.467 1.00 89.56 69 TRP A N 1
ATOM 468 C CA . TRP A 1 69 ? 7.655 1.624 -17.305 1.00 89.56 69 TRP A CA 1
ATOM 469 C C . TRP A 1 69 ? 7.230 0.880 -16.047 1.00 89.56 69 TRP A C 1
ATOM 471 O O . TRP A 1 69 ? 6.208 1.223 -15.459 1.00 89.56 69 TRP A O 1
ATOM 481 N N . VAL A 1 70 ? 8.045 -0.066 -15.577 1.00 89.75 70 VAL A N 1
ATOM 482 C CA . VAL A 1 70 ? 7.852 -0.705 -14.269 1.00 89.75 70 VAL A CA 1
ATOM 483 C C . VAL A 1 70 ? 7.998 0.328 -13.148 1.00 89.75 70 VAL A C 1
ATOM 485 O O . VAL A 1 70 ? 7.183 0.365 -12.227 1.00 89.75 70 VAL A O 1
ATOM 488 N N . PHE A 1 71 ? 8.983 1.227 -13.246 1.00 87.50 71 PHE A N 1
ATOM 489 C CA . PHE A 1 71 ? 9.133 2.312 -12.273 1.00 87.50 71 PHE A CA 1
ATOM 490 C C . PHE A 1 71 ? 7.949 3.286 -12.307 1.00 87.50 71 PHE A C 1
ATOM 492 O O . PHE A 1 71 ? 7.427 3.635 -11.248 1.00 87.50 71 PHE A O 1
ATOM 499 N N . TYR A 1 72 ? 7.465 3.678 -13.491 1.00 88.06 72 TYR A N 1
ATOM 500 C CA . TYR A 1 72 ? 6.257 4.508 -13.596 1.00 88.06 72 TYR A CA 1
ATOM 501 C C . TYR A 1 72 ? 5.010 3.808 -13.047 1.00 88.06 72 TYR A C 1
ATOM 503 O O . TYR A 1 72 ? 4.203 4.442 -12.367 1.00 88.06 72 TYR A O 1
ATOM 511 N N . PHE A 1 73 ? 4.882 2.499 -13.265 1.00 89.00 73 PHE A N 1
ATOM 512 C CA . PHE A 1 73 ? 3.822 1.682 -12.683 1.00 89.00 73 PHE A CA 1
ATOM 513 C C . PHE A 1 73 ? 3.862 1.698 -11.146 1.00 89.00 73 PHE A C 1
ATOM 515 O O . PHE A 1 73 ? 2.833 1.936 -10.512 1.00 89.00 73 PHE A O 1
ATOM 522 N N . PHE A 1 74 ? 5.039 1.549 -10.529 1.00 87.88 74 PHE A N 1
ATOM 523 C CA . PHE A 1 74 ? 5.179 1.650 -9.070 1.00 87.88 74 PHE A CA 1
ATOM 524 C C . PHE A 1 74 ? 4.869 3.048 -8.526 1.00 87.88 74 PHE A C 1
ATOM 526 O O . PHE A 1 74 ? 4.216 3.168 -7.485 1.00 87.88 74 PHE A O 1
ATOM 533 N N . ILE A 1 75 ? 5.282 4.106 -9.230 1.00 88.06 75 ILE A N 1
ATOM 534 C CA . ILE A 1 75 ? 4.938 5.487 -8.862 1.00 88.06 75 ILE A CA 1
ATOM 535 C C . ILE A 1 75 ? 3.415 5.675 -8.900 1.00 88.06 75 ILE A C 1
ATOM 537 O O . ILE A 1 75 ? 2.841 6.182 -7.937 1.00 88.06 75 ILE A O 1
ATOM 541 N N . LEU A 1 76 ? 2.743 5.208 -9.958 1.00 90.88 76 LEU A N 1
ATOM 542 C CA . LEU A 1 76 ? 1.287 5.294 -10.094 1.00 90.88 76 LEU A CA 1
ATOM 543 C C . LEU A 1 76 ? 0.552 4.532 -8.981 1.00 90.88 76 LEU A C 1
ATOM 545 O O . LEU A 1 76 ? -0.336 5.094 -8.343 1.00 90.88 76 LEU A O 1
ATOM 549 N N . MET A 1 77 ? 0.940 3.282 -8.712 1.00 87.25 77 MET A N 1
ATOM 550 C CA . MET A 1 77 ? 0.366 2.470 -7.627 1.00 87.25 77 MET A CA 1
ATOM 551 C C . MET A 1 77 ? 0.521 3.157 -6.261 1.00 87.25 77 MET A C 1
ATOM 553 O O . MET A 1 77 ? -0.416 3.183 -5.458 1.00 87.25 77 MET A O 1
ATOM 557 N N . THR A 1 78 ? 1.677 3.780 -6.016 1.00 85.31 78 THR A N 1
ATOM 558 C CA . THR A 1 78 ? 1.945 4.526 -4.778 1.00 85.31 78 THR A CA 1
ATOM 559 C C . THR A 1 78 ? 1.069 5.777 -4.674 1.00 85.31 78 THR A C 1
ATOM 561 O O . THR A 1 78 ? 0.511 6.049 -3.611 1.00 85.31 78 THR A O 1
ATOM 564 N N . LEU A 1 79 ? 0.891 6.523 -5.769 1.00 89.00 79 LEU A N 1
ATOM 565 C CA . LEU A 1 79 ? 0.025 7.707 -5.797 1.00 89.00 79 LEU A CA 1
ATOM 566 C C . LEU A 1 79 ? -1.450 7.354 -5.578 1.00 89.00 79 LEU A C 1
ATOM 568 O O . LEU A 1 79 ? -2.130 8.041 -4.817 1.00 89.00 79 LEU A O 1
ATOM 572 N N . LEU A 1 80 ? -1.938 6.273 -6.192 1.00 87.50 80 LEU A N 1
ATOM 573 C CA . LEU A 1 80 ? -3.301 5.776 -5.976 1.00 87.50 80 LEU A CA 1
ATOM 574 C C . LEU A 1 80 ? -3.520 5.358 -4.519 1.00 87.50 80 LEU A C 1
ATOM 576 O O . LEU A 1 80 ? -4.534 5.709 -3.918 1.00 87.50 80 LEU A O 1
ATOM 580 N N . THR A 1 81 ? -2.537 4.676 -3.929 1.00 85.38 81 THR A N 1
ATOM 581 C CA . THR A 1 81 ? -2.555 4.315 -2.505 1.00 85.38 81 THR A CA 1
ATOM 582 C C . THR A 1 81 ? -2.642 5.563 -1.628 1.00 85.38 81 THR A C 1
ATOM 584 O O . THR A 1 81 ? -3.493 5.647 -0.743 1.00 85.38 81 THR A O 1
ATOM 587 N N . LEU A 1 82 ? -1.812 6.573 -1.902 1.00 83.50 82 LEU A N 1
ATOM 588 C CA . LEU A 1 82 ? -1.826 7.827 -1.155 1.00 83.50 82 LEU A CA 1
ATOM 589 C C . LEU A 1 82 ? -3.181 8.541 -1.278 1.00 83.50 82 LEU A C 1
ATOM 591 O O . LEU A 1 82 ? -3.719 8.997 -0.270 1.00 83.50 82 LEU A O 1
ATOM 595 N N . LEU A 1 83 ? -3.765 8.584 -2.478 1.00 88.56 83 LEU A N 1
ATOM 596 C CA . LEU A 1 83 ? -5.068 9.204 -2.732 1.00 88.56 83 LEU A CA 1
ATOM 597 C C . LEU A 1 83 ? -6.178 8.568 -1.889 1.00 88.56 83 LEU A C 1
ATOM 599 O O . LEU A 1 83 ? -6.951 9.290 -1.259 1.00 88.56 83 LEU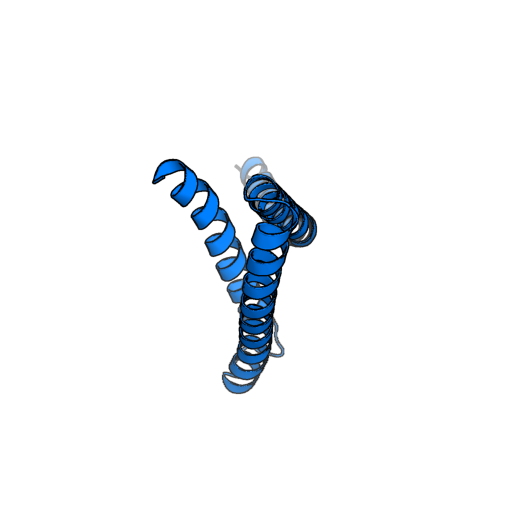 A O 1
ATOM 603 N N . PHE A 1 84 ? -6.233 7.236 -1.825 1.00 84.06 84 PHE A N 1
ATOM 604 C CA . PHE A 1 84 ? -7.240 6.531 -1.026 1.00 84.06 84 PHE A CA 1
ATOM 605 C C . PHE A 1 84 ? -7.027 6.661 0.485 1.00 84.06 84 PHE A C 1
ATOM 607 O O . PHE A 1 84 ? -7.989 6.583 1.249 1.00 84.06 84 PHE A O 1
ATOM 614 N N . ILE A 1 85 ? -5.795 6.913 0.927 1.00 83.44 85 ILE A N 1
ATOM 615 C CA . ILE A 1 85 ? -5.452 7.005 2.352 1.00 83.44 85 ILE A CA 1
ATOM 616 C C . ILE A 1 85 ? -5.584 8.431 2.891 1.00 83.44 85 ILE A C 1
ATOM 618 O O . ILE A 1 85 ? -5.858 8.604 4.077 1.00 83.44 85 ILE A O 1
ATOM 622 N N . ILE A 1 86 ? -5.490 9.462 2.046 1.00 84.44 86 ILE A N 1
ATOM 623 C CA . ILE A 1 86 ? -5.752 10.861 2.429 1.00 84.44 86 ILE A CA 1
ATOM 624 C C . ILE A 1 86 ? -7.077 11.048 3.199 1.00 84.44 86 ILE A C 1
ATOM 626 O O . ILE A 1 86 ? -7.037 11.669 4.262 1.00 84.44 86 ILE A O 1
ATOM 630 N N . PRO A 1 87 ? -8.250 10.547 2.758 1.00 81.81 87 PRO A N 1
ATOM 631 C CA . PRO A 1 87 ? -9.495 10.739 3.505 1.00 81.81 87 PRO A CA 1
ATOM 632 C C . PRO A 1 87 ? -9.480 10.055 4.880 1.00 81.81 87 PRO A C 1
ATOM 634 O O . PRO A 1 87 ? -10.028 10.614 5.833 1.00 81.81 87 PRO A O 1
ATOM 637 N N . LEU A 1 88 ? -8.823 8.895 5.005 1.00 80.75 88 LEU A N 1
ATOM 638 C CA . LEU A 1 88 ? -8.610 8.217 6.288 1.00 80.75 88 LEU A CA 1
ATOM 639 C C . LEU A 1 88 ? -7.702 9.058 7.197 1.00 80.75 88 LEU A C 1
ATOM 641 O O . LEU A 1 88 ? -8.061 9.357 8.334 1.00 80.75 88 LEU A O 1
ATOM 645 N N . LEU A 1 89 ? -6.579 9.541 6.663 1.00 82.06 89 LEU A N 1
ATOM 646 C CA . LEU A 1 89 ? -5.645 10.405 7.380 1.00 82.06 89 LEU A CA 1
ATOM 647 C C . LEU A 1 89 ? -6.323 11.699 7.860 1.00 82.06 89 LEU A C 1
ATOM 649 O O . LEU A 1 89 ? -6.125 12.125 8.995 1.00 82.06 89 LEU A O 1
ATOM 653 N N . VAL A 1 90 ? -7.169 12.319 7.032 1.00 82.81 90 VAL A N 1
ATOM 654 C CA . VAL A 1 90 ? -7.932 13.522 7.403 1.00 82.81 90 VAL A CA 1
ATOM 655 C C . VAL A 1 90 ? -8.940 13.229 8.517 1.00 82.81 90 VAL A C 1
ATOM 657 O O . VAL A 1 90 ? -9.129 14.078 9.395 1.00 82.81 90 VAL A O 1
ATOM 660 N N . ARG A 1 91 ? -9.589 12.057 8.505 1.00 79.88 91 ARG A N 1
ATOM 661 C CA . ARG A 1 91 ? -10.489 11.631 9.589 1.00 79.88 91 ARG A CA 1
ATOM 662 C C . ARG A 1 91 ? -9.741 11.463 10.909 1.00 79.88 91 ARG A C 1
ATOM 664 O O . ARG A 1 91 ? -10.242 11.949 11.918 1.00 79.88 91 ARG A O 1
ATOM 671 N N . GLU A 1 92 ? -8.545 10.883 10.886 1.00 77.75 92 GLU A N 1
ATOM 672 C CA . GLU A 1 92 ? -7.745 10.633 12.093 1.0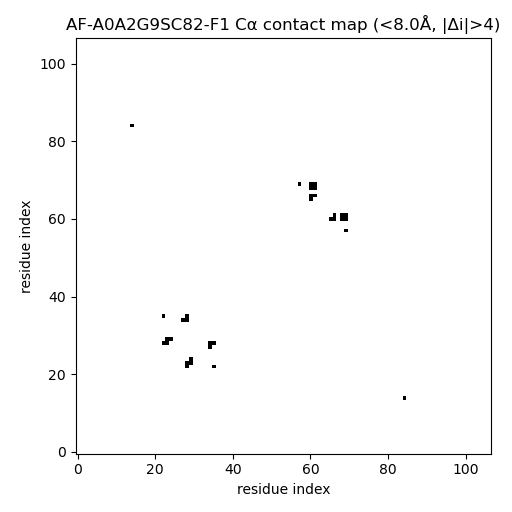0 77.75 92 GLU A CA 1
ATOM 673 C C . GLU A 1 92 ? -7.082 11.912 12.639 1.00 77.75 92 GLU A C 1
ATOM 675 O O . GLU A 1 92 ? -7.030 12.156 13.848 1.00 77.75 92 GLU A O 1
ATOM 680 N N . LEU A 1 93 ? -6.610 12.794 11.751 1.00 81.19 93 LEU A N 1
ATOM 681 C CA . LEU A 1 93 ? -5.932 14.030 12.144 1.00 81.19 93 LEU A CA 1
ATOM 682 C C . LEU A 1 93 ? -6.906 15.111 12.630 1.00 81.19 93 LEU A C 1
ATOM 684 O O . LEU A 1 93 ? -6.576 15.856 13.552 1.00 81.19 93 LEU A O 1
ATOM 688 N N . ARG A 1 94 ? -8.115 15.221 12.069 1.00 80.44 94 ARG A N 1
ATOM 689 C CA . ARG A 1 94 ? -9.059 16.304 12.414 1.00 80.44 94 ARG A CA 1
ATOM 690 C C . ARG A 1 94 ? -9.396 16.380 13.923 1.00 80.44 94 ARG A C 1
ATOM 692 O O . ARG A 1 94 ? -9.365 17.490 14.464 1.00 80.44 94 ARG A O 1
ATOM 699 N N . PRO A 1 95 ? -9.668 15.274 14.643 1.00 77.25 95 PRO A N 1
ATOM 700 C CA . PRO A 1 95 ? -9.865 15.278 16.093 1.00 77.25 95 PRO A CA 1
ATOM 701 C C . PRO A 1 95 ? -8.579 15.581 16.867 1.00 77.25 95 PRO A C 1
ATOM 703 O O . PRO A 1 95 ? -8.607 16.381 17.802 1.00 77.25 95 PRO A O 1
ATOM 706 N N . ALA A 1 96 ? -7.446 14.996 16.462 1.00 75.50 96 ALA A N 1
ATOM 707 C CA . ALA A 1 96 ? -6.155 15.194 17.122 1.00 75.50 96 ALA A CA 1
ATOM 708 C C . ALA A 1 96 ? -5.699 16.662 17.059 1.00 75.50 96 ALA A C 1
ATOM 710 O O . ALA A 1 96 ? -5.243 17.230 18.055 1.00 75.50 96 ALA A O 1
ATOM 711 N N . TRP A 1 97 ? -5.889 17.306 15.907 1.00 72.81 97 TRP A N 1
ATOM 712 C CA . TRP A 1 97 ? -5.615 18.727 15.711 1.00 72.81 97 TRP A CA 1
ATOM 713 C C . TRP A 1 97 ? -6.567 19.615 16.518 1.00 72.81 97 TRP A C 1
ATOM 715 O O . TRP A 1 97 ? -6.126 20.600 17.114 1.00 72.81 97 TRP A O 1
ATOM 725 N N . ARG A 1 98 ? -7.856 19.256 16.606 1.00 76.12 98 ARG A N 1
ATOM 726 C CA . ARG A 1 98 ? -8.840 19.985 17.422 1.00 76.12 98 ARG A CA 1
ATOM 727 C C . ARG A 1 98 ? -8.518 19.909 18.918 1.00 76.12 98 ARG A C 1
ATOM 729 O O . ARG A 1 98 ? -8.555 20.940 19.586 1.00 76.12 98 ARG A O 1
ATOM 736 N N . ASN A 1 99 ? -8.125 18.738 19.420 1.00 74.44 99 ASN A N 1
ATOM 737 C CA . ASN A 1 99 ? -7.734 18.560 20.821 1.00 74.44 99 ASN A CA 1
ATOM 738 C C . ASN A 1 99 ? -6.454 19.332 21.161 1.00 74.44 99 ASN A C 1
ATOM 740 O O . ASN A 1 99 ? -6.430 20.055 22.152 1.00 74.44 99 ASN A O 1
ATOM 744 N N . ARG A 1 100 ? -5.422 19.278 20.305 1.00 72.00 100 ARG A N 1
ATOM 745 C CA . ARG A 1 100 ? -4.188 20.061 20.512 1.00 72.00 100 ARG A CA 1
ATOM 746 C C . ARG A 1 100 ? -4.431 21.571 20.491 1.00 72.00 100 ARG A C 1
ATOM 748 O O . ARG A 1 100 ? -3.765 22.302 21.220 1.00 72.00 100 ARG A O 1
ATOM 755 N N . ARG A 1 101 ? -5.376 22.048 19.673 1.00 70.56 101 ARG A N 1
ATOM 756 C CA . ARG A 1 101 ? -5.759 23.467 19.632 1.00 70.56 101 ARG A CA 1
ATOM 757 C C . ARG A 1 101 ? -6.486 23.903 20.908 1.00 70.56 101 ARG A C 1
ATOM 759 O O . ARG A 1 101 ? -6.218 24.998 21.382 1.00 70.56 101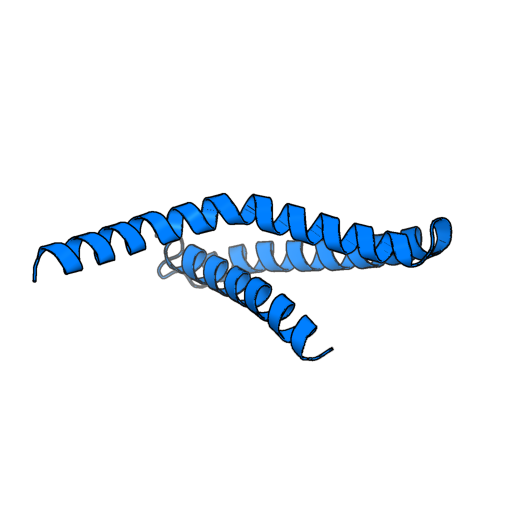 ARG A O 1
ATOM 766 N N . MET A 1 102 ? -7.343 23.057 21.482 1.00 65.12 102 MET A N 1
ATOM 767 C CA . MET A 1 102 ? -8.044 23.354 22.741 1.00 65.12 102 MET A CA 1
ATOM 768 C C . MET A 1 102 ? -7.104 23.330 23.953 1.00 65.12 102 MET A C 1
ATOM 770 O O . MET A 1 102 ? -7.163 24.236 24.775 1.00 65.12 102 MET A O 1
ATOM 774 N N . SER A 1 103 ? -6.166 22.378 24.028 1.00 66.88 103 SER A N 1
ATOM 775 C CA . SER A 1 103 ? -5.163 22.338 25.107 1.00 66.88 103 SER A CA 1
ATOM 776 C C . SER A 1 103 ? -4.212 23.541 25.110 1.00 66.88 103 SER A C 1
ATOM 778 O O . SER A 1 103 ? -3.659 23.867 26.149 1.00 66.88 103 SER A O 1
ATOM 780 N N . ARG A 1 104 ? -4.025 24.212 23.965 1.00 65.31 104 ARG A N 1
ATOM 781 C CA . ARG A 1 104 ? -3.248 25.461 23.855 1.00 65.31 104 ARG A CA 1
ATOM 782 C C . ARG A 1 104 ? -4.032 26.726 24.222 1.00 65.31 104 ARG A C 1
ATOM 784 O O . ARG A 1 104 ? -3.415 27.770 24.355 1.00 65.31 104 ARG A O 1
ATOM 791 N N . LEU A 1 105 ? -5.360 26.651 24.306 1.00 68.75 105 LEU A N 1
ATOM 792 C CA . LEU A 1 105 ? -6.232 27.772 24.685 1.00 68.75 105 LEU A CA 1
ATOM 793 C C . LEU A 1 105 ? -6.669 27.701 26.157 1.00 68.75 105 LEU A C 1
ATOM 795 O O . LEU A 1 105 ? -7.215 28.667 26.672 1.00 68.75 105 LEU A O 1
ATOM 799 N N . ALA A 1 106 ? -6.470 26.549 26.804 1.00 64.19 106 ALA A N 1
ATOM 800 C CA . ALA A 1 106 ? -6.842 26.283 28.193 1.00 64.19 106 ALA A CA 1
ATOM 801 C C . ALA A 1 106 ? -5.663 26.385 29.186 1.00 64.19 106 ALA A C 1
ATOM 803 O O . ALA A 1 106 ? -5.838 26.046 30.355 1.00 64.19 106 ALA A O 1
ATOM 804 N N . GLY A 1 107 ? -4.481 26.805 28.727 1.00 53.44 107 GLY A N 1
ATOM 805 C CA . GLY A 1 107 ? -3.323 27.158 29.555 1.00 53.44 107 GLY A CA 1
ATOM 806 C C . GLY A 1 107 ? -2.901 28.584 29.256 1.00 53.44 107 GLY A C 1
ATOM 807 O O . GLY A 1 107 ? -2.413 29.242 30.196 1.00 53.44 107 GLY A O 1
#